Protein AF-U6F6A9-F1 (afdb_monomer_lite)

Organism: NCBI:txid1226334

Structure (mmCIF, N/CA/C/O backbone):
data_AF-U6F6A9-F1
#
_entry.id   AF-U6F6A9-F1
#
loop_
_atom_site.group_PDB
_atom_site.id
_atom_site.type_symbol
_atom_site.label_atom_id
_atom_site.label_alt_id
_atom_site.label_comp_id
_atom_site.label_asym_id
_atom_site.label_entity_id
_atom_site.label_seq_id
_atom_site.pdbx_PDB_ins_code
_atom_site.Cartn_x
_atom_site.Cartn_y
_atom_site.Cartn_z
_atom_site.occupancy
_atom_site.B_iso_or_equiv
_atom_site.auth_seq_id
_atom_site.auth_comp_id
_atom_site.auth_asym_id
_atom_site.auth_atom_id
_atom_site.pdbx_PDB_model_num
ATOM 1 N N . MET A 1 1 ? 17.342 14.131 -15.669 1.00 50.22 1 MET A N 1
ATOM 2 C CA . MET A 1 1 ? 16.738 13.218 -16.668 1.00 50.22 1 MET A CA 1
ATOM 3 C C . MET A 1 1 ? 17.816 12.765 -17.642 1.00 50.22 1 MET A C 1
ATOM 5 O O . MET A 1 1 ? 18.656 13.582 -17.996 1.00 50.22 1 MET A O 1
ATOM 9 N N . LEU A 1 2 ? 17.834 11.487 -18.038 1.00 59.75 2 LEU A N 1
ATOM 10 C CA . LEU A 1 2 ? 18.755 11.000 -19.075 1.00 59.75 2 LEU A CA 1
ATOM 11 C C . LEU A 1 2 ? 18.391 11.613 -20.434 1.00 59.75 2 LEU A C 1
ATOM 13 O O . LEU A 1 2 ? 17.214 11.765 -20.751 1.00 59.75 2 LEU A O 1
ATOM 17 N N . SER A 1 3 ? 19.394 11.927 -21.253 1.00 85.38 3 SER A N 1
ATOM 18 C CA . SER A 1 3 ? 19.161 12.312 -22.650 1.00 85.38 3 SER A CA 1
ATOM 19 C C . SER A 1 3 ? 18.629 11.134 -23.474 1.00 85.38 3 SER A C 1
ATOM 21 O O . SER A 1 3 ? 18.954 9.978 -23.197 1.00 85.38 3 SER A O 1
ATOM 23 N N . ASN A 1 4 ? 17.911 11.412 -24.568 1.00 84.81 4 ASN A N 1
ATOM 24 C CA . ASN A 1 4 ? 17.387 10.380 -25.477 1.00 84.81 4 ASN A CA 1
ATOM 25 C C . ASN A 1 4 ? 18.454 9.372 -25.940 1.00 84.81 4 ASN A C 1
ATOM 27 O O . ASN A 1 4 ? 18.196 8.169 -26.017 1.00 84.81 4 ASN A O 1
ATOM 31 N N . LYS A 1 5 ? 19.681 9.838 -26.208 1.00 87.50 5 LYS A N 1
ATOM 32 C CA . LYS A 1 5 ? 20.801 8.975 -26.619 1.00 87.50 5 LYS A CA 1
ATOM 33 C C . LYS A 1 5 ? 21.241 8.036 -25.491 1.00 87.50 5 LYS A C 1
ATOM 35 O O . LYS A 1 5 ? 21.505 6.859 -25.741 1.00 87.50 5 LYS A O 1
ATOM 40 N N . GLN A 1 6 ? 21.297 8.540 -24.258 1.00 79.94 6 GLN A N 1
ATOM 41 C CA . GLN A 1 6 ? 21.631 7.744 -23.076 1.00 79.94 6 GLN A CA 1
ATOM 42 C C . GLN A 1 6 ? 20.527 6.734 -22.756 1.00 79.94 6 GLN A C 1
ATOM 44 O O . GLN A 1 6 ? 20.845 5.569 -22.520 1.00 79.94 6 GLN A O 1
ATOM 49 N N . THR A 1 7 ? 19.256 7.137 -22.843 1.00 76.69 7 THR A N 1
ATOM 50 C CA . THR A 1 7 ? 18.097 6.250 -22.669 1.00 76.69 7 THR A CA 1
ATOM 51 C C . THR A 1 7 ? 18.147 5.098 -23.667 1.00 76.69 7 THR A C 1
ATOM 53 O O . THR A 1 7 ? 18.139 3.940 -23.267 1.00 76.69 7 THR A O 1
ATOM 56 N N . ARG A 1 8 ? 18.340 5.385 -24.962 1.00 86.25 8 ARG A N 1
ATOM 57 C CA . ARG A 1 8 ? 18.394 4.352 -26.011 1.00 86.25 8 ARG A CA 1
ATOM 58 C C . ARG A 1 8 ? 19.542 3.358 -25.810 1.00 86.25 8 ARG A C 1
ATOM 60 O O . ARG A 1 8 ? 19.380 2.167 -26.071 1.00 86.25 8 ARG A O 1
ATOM 67 N N . LYS A 1 9 ? 20.704 3.833 -25.346 1.00 87.75 9 LYS A N 1
ATOM 68 C CA . LYS A 1 9 ? 21.856 2.975 -25.019 1.00 87.75 9 LYS A CA 1
ATOM 69 C C . LYS A 1 9 ? 21.546 2.064 -23.828 1.00 87.75 9 LYS A C 1
ATOM 71 O O . LYS A 1 9 ? 21.857 0.875 -23.878 1.00 87.75 9 LYS A O 1
ATOM 76 N N . TRP A 1 10 ? 20.907 2.609 -22.797 1.00 78.56 10 TRP A N 1
ATOM 77 C CA . TRP A 1 10 ? 20.472 1.862 -21.620 1.00 78.56 10 TRP A CA 1
ATOM 78 C C . TRP A 1 10 ? 19.437 0.788 -21.957 1.00 78.56 10 TRP A C 1
ATOM 80 O O . TRP A 1 10 ? 19.634 -0.368 -21.589 1.00 78.56 10 TRP A O 1
ATOM 90 N N . THR A 1 11 ? 18.403 1.126 -22.730 1.00 78.31 11 THR A N 1
ATOM 91 C CA . THR A 1 11 ? 17.370 0.170 -23.156 1.00 78.31 11 THR A CA 1
ATOM 92 C C . THR A 1 11 ? 17.968 -0.992 -23.949 1.00 78.31 11 THR A C 1
ATOM 94 O O . THR A 1 11 ? 17.655 -2.145 -23.671 1.00 78.31 11 THR A O 1
ATOM 97 N N . LYS A 1 12 ? 18.892 -0.723 -24.886 1.00 88.94 12 LYS A N 1
ATO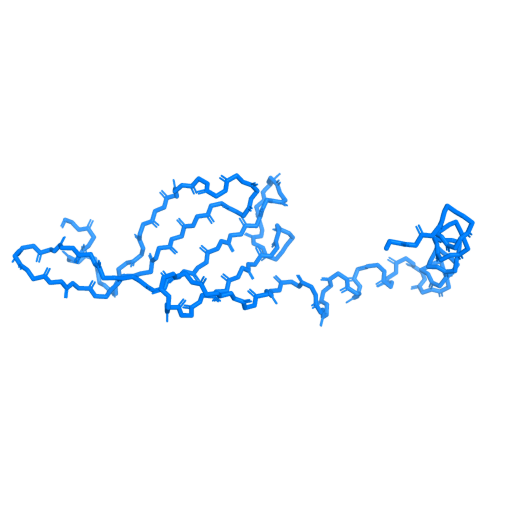M 98 C CA . LYS A 1 12 ? 19.581 -1.789 -25.639 1.00 88.94 12 LYS A CA 1
ATOM 99 C C . LYS A 1 12 ? 20.409 -2.706 -24.736 1.00 88.94 12 LYS A C 1
ATOM 101 O O . LYS A 1 12 ? 20.431 -3.913 -24.954 1.00 88.94 12 LYS A O 1
ATOM 106 N N . LYS A 1 13 ? 21.092 -2.142 -23.733 1.00 85.81 13 LYS A N 1
ATOM 107 C CA . LYS A 1 13 ? 21.893 -2.917 -22.775 1.00 85.81 13 LYS A CA 1
ATOM 108 C C . LYS A 1 13 ? 21.011 -3.838 -21.927 1.00 85.81 13 LYS A C 1
ATOM 110 O O . LYS A 1 13 ? 21.351 -5.003 -21.764 1.00 85.81 13 LYS A O 1
ATOM 115 N N . LEU A 1 14 ? 19.881 -3.324 -21.440 1.00 79.88 14 LEU A N 1
ATOM 116 C CA . LEU A 1 14 ? 18.894 -4.096 -20.679 1.00 79.88 14 LEU A CA 1
ATOM 117 C C . LEU A 1 14 ? 18.278 -5.219 -21.516 1.00 79.88 14 LEU A C 1
ATOM 119 O O . LEU A 1 14 ? 18.271 -6.358 -21.068 1.00 79.88 14 LEU A O 1
ATOM 123 N N . ALA A 1 15 ? 17.847 -4.925 -22.747 1.00 81.81 15 ALA A N 1
ATOM 124 C CA . ALA A 1 15 ? 17.270 -5.927 -23.642 1.00 81.81 15 ALA A CA 1
ATOM 125 C C . ALA A 1 15 ? 18.249 -7.074 -23.939 1.00 81.81 15 ALA A C 1
ATOM 127 O O . ALA A 1 15 ? 17.870 -8.242 -23.896 1.00 81.81 15 ALA A O 1
ATOM 128 N N . LYS A 1 16 ? 19.527 -6.750 -24.180 1.00 88.62 16 LYS A N 1
ATOM 129 C CA . LYS A 1 16 ? 20.570 -7.759 -24.397 1.00 88.62 16 LYS A CA 1
ATOM 130 C C . LYS A 1 16 ? 20.780 -8.636 -23.159 1.00 88.62 16 LYS A C 1
ATOM 132 O O . LYS A 1 16 ? 20.806 -9.855 -23.279 1.00 88.62 16 LYS A O 1
ATOM 137 N N . ALA A 1 17 ? 20.888 -8.023 -21.981 1.00 83.81 17 ALA A N 1
ATOM 138 C CA . ALA A 1 17 ? 21.071 -8.751 -20.727 1.00 83.81 17 ALA A CA 1
ATOM 139 C C . ALA A 1 17 ? 19.858 -9.640 -20.388 1.00 83.81 17 ALA A C 1
ATOM 141 O O . ALA A 1 17 ? 20.017 -10.749 -19.878 1.00 83.81 17 ALA A O 1
ATOM 142 N N . ASP A 1 18 ? 18.642 -9.187 -20.703 1.00 81.81 18 ASP A N 1
ATOM 143 C CA . ASP A 1 18 ? 17.437 -9.990 -20.512 1.00 81.81 18 ASP A CA 1
ATOM 144 C C . ASP A 1 18 ? 17.395 -11.179 -21.473 1.00 81.81 18 ASP A C 1
ATOM 146 O O . ASP A 1 18 ? 17.167 -12.307 -21.040 1.00 81.81 18 ASP A O 1
ATOM 150 N N . GLN A 1 19 ? 17.742 -10.977 -22.744 1.00 85.62 19 GLN A N 1
ATOM 151 C CA . GLN A 1 19 ? 17.869 -12.068 -23.710 1.00 85.62 19 GLN A CA 1
ATOM 152 C C . GLN A 1 19 ? 18.927 -13.104 -23.282 1.00 85.62 19 GLN A C 1
ATOM 154 O O . GLN A 1 19 ? 18.651 -14.304 -23.312 1.00 85.62 19 GLN A O 1
ATOM 159 N N . GLU A 1 20 ? 20.101 -12.666 -22.812 1.00 88.56 20 GLU A N 1
ATOM 160 C CA . GLU A 1 20 ? 21.158 -13.544 -22.274 1.00 88.56 20 GLU A CA 1
ATOM 161 C C . GLU A 1 20 ? 20.675 -14.357 -21.061 1.00 88.56 20 GLU A C 1
ATOM 163 O O . GLU A 1 20 ? 21.053 -15.514 -20.880 1.00 88.56 20 GLU A O 1
ATOM 168 N N . SER A 1 21 ? 19.764 -13.796 -20.265 1.00 83.56 21 SER A N 1
ATOM 169 C CA . SER A 1 21 ? 19.142 -14.483 -19.129 1.00 83.56 21 SER A CA 1
ATOM 170 C C . SER A 1 21 ? 17.979 -15.418 -19.499 1.00 83.56 21 SER A C 1
ATOM 172 O O . SER A 1 21 ? 17.328 -15.965 -18.604 1.00 83.56 21 SER A O 1
ATOM 174 N N . ARG A 1 22 ? 17.685 -15.601 -20.796 1.00 85.88 22 ARG A N 1
ATOM 175 C CA . ARG A 1 22 ? 16.467 -16.266 -21.301 1.00 85.88 22 ARG A CA 1
ATOM 176 C C . ARG A 1 22 ? 15.181 -15.574 -20.834 1.00 85.88 22 ARG A C 1
ATOM 178 O O . ARG A 1 22 ? 14.235 -16.244 -20.423 1.00 85.88 22 ARG A O 1
ATOM 185 N N . PHE A 1 23 ? 15.170 -14.243 -20.872 1.00 79.69 23 PHE A N 1
ATOM 186 C CA . PHE A 1 23 ? 14.047 -13.383 -20.475 1.00 79.69 23 PHE A CA 1
ATOM 187 C C . PHE A 1 23 ? 13.642 -13.525 -19.001 1.00 79.69 23 PHE A C 1
ATOM 189 O O . PHE A 1 23 ? 12.485 -13.343 -18.619 1.00 79.69 23 PHE A O 1
ATOM 196 N N . LYS A 1 24 ? 14.597 -13.909 -18.150 1.00 77.88 24 LYS A N 1
ATOM 197 C CA . LYS A 1 24 ? 14.386 -14.058 -16.707 1.00 77.88 24 LYS A CA 1
ATOM 198 C C . LYS A 1 24 ? 14.910 -12.868 -15.918 1.00 77.88 24 LYS A C 1
ATOM 200 O O . LYS A 1 24 ? 14.596 -12.777 -14.737 1.00 77.88 24 LYS A O 1
ATOM 205 N N . LEU A 1 25 ? 15.695 -11.976 -16.517 1.00 73.94 25 LEU A N 1
ATOM 206 C CA . LEU A 1 25 ? 16.284 -10.821 -15.850 1.00 73.94 25 LEU A CA 1
ATOM 207 C C . LEU A 1 25 ? 15.203 -9.804 -15.531 1.00 73.94 25 LEU A C 1
ATOM 209 O O . LEU A 1 25 ? 15.144 -9.355 -14.395 1.00 73.94 25 LEU A O 1
ATOM 213 N N . THR A 1 26 ? 14.315 -9.499 -16.477 1.00 65.75 26 THR A N 1
ATOM 214 C CA . THR A 1 26 ? 13.194 -8.580 -16.239 1.00 65.75 26 THR A CA 1
ATOM 215 C C . THR A 1 26 ? 12.283 -9.123 -15.142 1.00 65.75 26 THR A C 1
ATOM 217 O O . THR A 1 26 ? 11.931 -8.391 -14.223 1.00 65.75 26 THR A O 1
ATOM 220 N N . LYS A 1 27 ? 12.003 -10.434 -15.159 1.00 63.72 27 LYS A N 1
ATOM 221 C CA . LYS A 1 27 ? 11.267 -11.110 -14.082 1.00 63.72 27 LYS A CA 1
ATOM 222 C C . LYS A 1 27 ? 12.012 -11.022 -12.747 1.00 63.72 27 LYS A C 1
ATOM 224 O O . LYS A 1 27 ? 11.413 -10.651 -11.753 1.00 63.72 27 LYS A O 1
ATOM 229 N N . LYS A 1 28 ? 13.316 -11.312 -12.725 1.00 63.84 28 LYS A N 1
ATOM 230 C CA . LYS A 1 28 ? 14.154 -11.311 -11.516 1.00 63.84 28 LYS A CA 1
ATOM 231 C C . LYS A 1 28 ? 14.299 -9.916 -10.904 1.00 63.84 28 LYS A C 1
ATOM 233 O O . LYS A 1 28 ? 14.160 -9.781 -9.696 1.00 63.84 28 LYS A O 1
ATOM 238 N N . VAL A 1 29 ? 14.558 -8.901 -11.727 1.00 63.72 29 VAL A N 1
ATOM 239 C CA . VAL A 1 29 ? 14.664 -7.488 -11.326 1.00 63.72 29 VAL A CA 1
ATOM 240 C C . VAL A 1 29 ? 13.307 -6.962 -10.873 1.00 63.72 29 VAL A C 1
ATOM 242 O O . VAL A 1 29 ? 13.229 -6.312 -9.831 1.00 63.72 29 VAL A O 1
ATOM 245 N N . GLY A 1 30 ? 12.244 -7.307 -11.607 1.00 57.62 30 GLY A N 1
ATOM 246 C CA . GLY A 1 30 ? 10.865 -7.061 -11.199 1.00 57.62 30 GLY A CA 1
ATOM 247 C C . GLY A 1 30 ? 10.579 -7.635 -9.814 1.00 57.62 30 GLY A C 1
ATOM 248 O O . GLY A 1 30 ? 9.993 -6.934 -9.005 1.00 57.62 30 GLY A O 1
ATOM 249 N N . THR A 1 31 ? 11.099 -8.833 -9.512 1.00 57.41 31 THR A N 1
ATOM 250 C CA . THR A 1 31 ? 10.907 -9.508 -8.218 1.00 57.41 31 THR A CA 1
ATOM 251 C C . THR A 1 31 ? 11.850 -9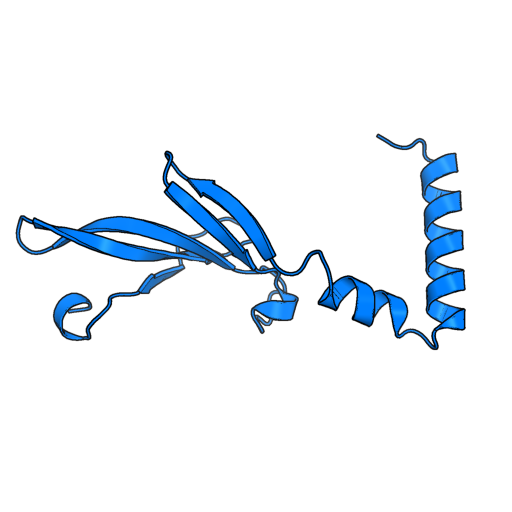.100 -7.082 1.00 57.41 31 THR A C 1
ATOM 253 O O . THR A 1 31 ? 11.681 -9.588 -5.972 1.00 57.41 31 THR A O 1
ATOM 256 N N . SER A 1 32 ? 12.900 -8.299 -7.315 1.00 57.12 32 SER A N 1
ATOM 257 C CA . SER A 1 32 ? 13.996 -8.193 -6.330 1.00 57.12 32 SER A CA 1
ATOM 258 C C . SER A 1 32 ? 14.200 -6.835 -5.673 1.00 57.12 32 SER A C 1
ATOM 260 O O . SER A 1 32 ? 14.926 -6.780 -4.684 1.00 57.12 32 SER A O 1
ATOM 262 N N . GLN A 1 33 ? 13.662 -5.735 -6.205 1.00 49.75 33 GLN A N 1
ATOM 263 C CA . GLN A 1 33 ? 14.041 -4.417 -5.665 1.00 49.75 33 GLN A CA 1
ATOM 264 C C . GLN A 1 33 ? 13.032 -3.285 -5.820 1.00 49.75 33 GLN A C 1
ATOM 266 O O . GLN A 1 33 ? 13.204 -2.259 -5.175 1.00 49.75 33 GLN A O 1
ATOM 271 N N . TYR A 1 34 ? 11.997 -3.464 -6.636 1.00 55.22 34 TYR A N 1
ATOM 272 C CA . TYR A 1 34 ? 10.972 -2.443 -6.838 1.00 55.22 34 TYR A CA 1
ATOM 273 C C . TYR A 1 34 ? 9.602 -2.883 -6.333 1.00 55.22 34 TYR A C 1
ATOM 275 O O . TYR A 1 34 ? 8.655 -2.133 -6.477 1.00 55.22 34 TYR A O 1
ATOM 283 N N . GLU A 1 35 ? 9.451 -4.084 -5.768 1.00 67.50 35 GLU A N 1
ATOM 284 C CA . GLU A 1 35 ? 8.122 -4.605 -5.427 1.00 67.50 35 GLU A CA 1
ATOM 285 C C . GLU A 1 35 ? 7.468 -3.903 -4.243 1.00 67.50 35 GLU A C 1
ATOM 287 O O . GLU A 1 35 ? 6.241 -3.915 -4.161 1.00 67.50 35 GLU A O 1
ATOM 292 N N . ALA A 1 36 ? 8.259 -3.305 -3.350 1.00 73.75 36 ALA A N 1
ATOM 293 C CA . ALA A 1 36 ? 7.731 -2.493 -2.277 1.00 73.75 36 ALA A CA 1
ATOM 294 C C . ALA A 1 36 ? 8.636 -1.308 -1.938 1.00 73.75 36 ALA A C 1
ATOM 296 O O . ALA A 1 36 ? 9.844 -1.467 -1.780 1.00 73.75 36 ALA A O 1
ATOM 297 N N . ASP A 1 37 ? 8.020 -0.140 -1.776 1.00 78.00 37 ASP A N 1
ATOM 298 C CA . ASP A 1 37 ? 8.695 1.115 -1.452 1.00 78.00 37 ASP A CA 1
ATOM 299 C C . ASP A 1 37 ? 8.135 1.702 -0.158 1.00 78.00 37 ASP A C 1
ATOM 301 O O . ASP A 1 37 ? 6.920 1.861 0.001 1.00 78.00 37 ASP A O 1
ATOM 305 N N . ASP A 1 38 ? 9.019 2.084 0.760 1.00 85.88 38 ASP A N 1
ATOM 306 C CA . ASP A 1 38 ? 8.629 2.805 1.968 1.00 85.88 38 ASP A CA 1
ATOM 307 C C . ASP A 1 38 ? 8.248 4.256 1.646 1.00 85.88 38 ASP A C 1
ATOM 309 O O . ASP A 1 38 ? 8.909 4.959 0.879 1.00 85.88 38 ASP A O 1
ATOM 313 N N . PHE A 1 39 ? 7.208 4.762 2.308 1.00 84.25 39 PHE A N 1
ATOM 314 C CA . PHE A 1 39 ? 6.801 6.161 2.211 1.00 84.25 39 PHE A CA 1
ATOM 315 C C . PHE A 1 39 ? 6.292 6.710 3.548 1.00 84.25 39 PHE A C 1
ATOM 317 O O . PHE A 1 39 ? 6.035 5.987 4.514 1.00 84.25 39 PHE A O 1
ATOM 324 N N . LYS A 1 40 ? 6.128 8.036 3.623 1.00 85.19 40 LYS A N 1
ATOM 325 C CA . LYS A 1 40 ? 5.549 8.713 4.792 1.00 85.19 40 LYS A CA 1
ATOM 326 C C . LYS A 1 40 ? 4.215 9.364 4.438 1.00 85.19 40 LYS A C 1
ATOM 328 O O . LYS A 1 40 ? 4.152 10.251 3.595 1.00 85.19 40 LYS A O 1
ATOM 333 N N . PHE A 1 41 ? 3.161 8.998 5.162 1.00 81.56 41 PHE A N 1
ATOM 334 C CA . PHE A 1 41 ? 1.841 9.630 5.103 1.00 81.56 41 PHE A CA 1
ATOM 335 C C . PHE A 1 41 ? 1.572 10.388 6.403 1.00 81.56 41 PHE A C 1
ATOM 337 O O . PHE A 1 41 ? 1.422 9.767 7.454 1.00 81.56 41 PHE A O 1
ATOM 344 N N . HIS A 1 42 ? 1.522 11.723 6.364 1.00 81.44 42 HIS A N 1
ATOM 345 C CA . HIS A 1 42 ? 1.333 12.567 7.558 1.00 81.44 42 HIS A CA 1
ATOM 346 C C . HIS A 1 42 ? 2.148 12.081 8.775 1.00 81.44 42 HIS A C 1
ATOM 348 O O . HIS A 1 42 ? 1.604 11.828 9.851 1.00 81.44 42 HIS A O 1
ATOM 354 N N . LYS A 1 43 ? 3.466 11.917 8.583 1.00 85.88 43 LYS A N 1
ATOM 355 C CA . LYS A 1 43 ? 4.439 11.436 9.588 1.00 85.88 43 LYS A CA 1
ATOM 356 C C . LYS A 1 43 ? 4.307 9.958 9.999 1.00 85.88 43 LYS A C 1
ATOM 358 O O . LYS A 1 43 ? 5.119 9.491 10.790 1.00 85.88 43 LYS A O 1
ATOM 363 N N . SER A 1 44 ? 3.341 9.215 9.461 1.00 86.69 44 SER A N 1
ATOM 364 C CA . SER A 1 44 ? 3.217 7.766 9.659 1.00 86.69 44 SER A CA 1
ATOM 365 C C . SER A 1 44 ? 3.970 7.026 8.559 1.00 86.69 44 SER A C 1
ATOM 367 O O . SER A 1 44 ? 3.819 7.365 7.387 1.00 86.69 44 SER A O 1
ATOM 369 N N . ALA A 1 45 ? 4.768 6.027 8.931 1.00 88.25 45 ALA A N 1
ATOM 370 C CA . ALA A 1 45 ? 5.385 5.130 7.962 1.00 88.25 45 ALA A CA 1
ATOM 371 C C . ALA A 1 45 ? 4.307 4.260 7.297 1.00 88.25 45 ALA A C 1
ATOM 373 O O . ALA A 1 45 ? 3.383 3.768 7.960 1.00 88.25 45 ALA A O 1
ATOM 374 N N . GLY A 1 46 ? 4.426 4.105 5.989 1.00 87.62 46 GLY A N 1
ATOM 375 C CA . GLY A 1 46 ? 3.661 3.179 5.176 1.00 87.62 46 GLY A CA 1
ATOM 376 C C . GLY A 1 46 ? 4.575 2.563 4.129 1.00 87.62 46 GLY A C 1
ATOM 377 O O . GLY A 1 46 ? 5.713 2.996 3.970 1.00 87.62 46 GLY A O 1
ATOM 378 N N . PHE A 1 47 ? 4.061 1.573 3.419 1.00 86.88 47 PHE A N 1
ATOM 379 C CA . PHE A 1 47 ? 4.758 0.969 2.295 1.00 86.88 47 PHE A CA 1
ATOM 380 C C . PHE A 1 47 ? 3.784 0.771 1.137 1.00 86.88 47 PHE A C 1
ATOM 382 O O . PHE A 1 47 ? 2.587 0.530 1.335 1.00 86.88 47 PHE A O 1
ATOM 389 N N . THR A 1 48 ? 4.290 0.940 -0.069 1.00 84.38 48 THR A N 1
ATOM 390 C CA . THR A 1 48 ? 3.603 0.637 -1.319 1.00 84.38 48 THR A CA 1
ATOM 391 C C . THR A 1 48 ? 4.043 -0.740 -1.763 1.00 84.38 48 THR A C 1
ATOM 393 O O . THR A 1 48 ? 5.191 -1.095 -1.548 1.00 84.38 48 THR A O 1
ATOM 396 N N . ILE A 1 49 ? 3.141 -1.505 -2.359 1.00 82.50 49 ILE A N 1
ATOM 397 C CA . ILE A 1 49 ? 3.427 -2.743 -3.069 1.00 82.50 49 ILE A CA 1
ATOM 398 C C . ILE A 1 49 ? 3.054 -2.523 -4.534 1.00 82.50 49 ILE A C 1
ATOM 400 O O . ILE A 1 49 ? 1.963 -2.021 -4.802 1.00 82.50 49 ILE A O 1
ATOM 404 N N . ASN A 1 50 ? 3.906 -2.917 -5.475 1.00 73.88 50 ASN A N 1
ATOM 405 C CA . ASN A 1 50 ? 3.606 -2.810 -6.904 1.00 73.88 50 ASN A CA 1
ATOM 406 C C . ASN A 1 50 ? 2.545 -3.821 -7.356 1.00 73.88 50 ASN A C 1
ATOM 408 O O . ASN A 1 50 ? 2.367 -4.872 -6.739 1.00 73.88 50 ASN A O 1
ATOM 412 N N . GLY A 1 51 ? 1.874 -3.516 -8.471 1.00 64.19 51 GLY A N 1
ATOM 413 C CA . GLY A 1 51 ? 0.763 -4.302 -9.017 1.00 64.19 51 GLY A CA 1
ATOM 414 C C . GLY A 1 51 ? 1.017 -5.798 -9.101 1.00 64.19 51 GLY A C 1
ATOM 415 O O . GLY A 1 51 ? 0.295 -6.590 -8.494 1.00 64.19 51 GLY A O 1
ATOM 416 N N . TRP A 1 52 ? 2.154 -6.149 -9.702 1.00 63.06 52 TRP A N 1
ATOM 417 C CA . TRP A 1 52 ? 2.625 -7.525 -9.832 1.00 63.06 52 TRP A CA 1
ATOM 418 C C . TRP A 1 52 ? 2.674 -8.297 -8.500 1.00 63.06 52 TRP A C 1
ATOM 420 O O . TRP A 1 52 ? 2.224 -9.440 -8.435 1.00 63.06 52 TRP A O 1
ATOM 430 N N . LEU A 1 53 ? 3.181 -7.681 -7.422 1.00 60.41 53 LEU A N 1
ATOM 431 C CA . LEU A 1 53 ? 3.258 -8.315 -6.098 1.00 60.41 53 LEU A CA 1
ATOM 432 C C . LEU A 1 53 ? 1.897 -8.300 -5.380 1.00 60.41 53 LEU A C 1
ATOM 434 O O . LEU A 1 53 ? 1.613 -9.165 -4.553 1.00 60.41 53 LEU A O 1
ATOM 438 N N . SER A 1 54 ? 1.023 -7.352 -5.717 1.00 56.72 54 SER A N 1
ATOM 439 C CA . SER A 1 54 ? -0.315 -7.262 -5.134 1.00 56.72 54 SER A CA 1
ATOM 440 C C . SER A 1 54 ? -1.331 -8.245 -5.728 1.00 56.72 54 SER A C 1
ATOM 442 O O . SER A 1 54 ? -2.455 -8.327 -5.231 1.00 56.72 54 SER A O 1
ATOM 444 N N . SER A 1 55 ? -0.934 -9.034 -6.738 1.00 58.06 55 SER A N 1
ATOM 445 C CA . SER A 1 55 ? -1.798 -9.956 -7.493 1.00 58.06 55 SER A CA 1
ATOM 446 C C . SER A 1 55 ? -3.054 -9.286 -8.067 1.00 58.06 55 SER A C 1
ATOM 448 O O . SER A 1 55 ? -4.079 -9.939 -8.265 1.00 58.06 55 SER A O 1
ATOM 450 N N . ASP A 1 56 ? -3.002 -7.971 -8.291 1.00 58.91 56 ASP A N 1
ATOM 451 C CA . ASP A 1 56 ? -4.141 -7.226 -8.798 1.00 58.91 56 ASP A CA 1
ATOM 452 C C . ASP A 1 56 ? -4.163 -7.274 -10.327 1.00 58.91 56 ASP A C 1
ATOM 454 O O . ASP A 1 56 ? -3.176 -7.012 -11.002 1.00 58.91 56 ASP A O 1
ATOM 458 N N . ASN A 1 57 ? -5.320 -7.592 -10.907 1.00 56.56 57 ASN A N 1
ATOM 459 C CA . ASN A 1 57 ? -5.479 -7.627 -12.369 1.00 56.56 57 ASN A CA 1
ATOM 460 C C . ASN A 1 57 ? -5.290 -6.247 -13.031 1.00 56.56 57 ASN A C 1
ATOM 462 O O . ASN A 1 57 ? -5.337 -6.141 -14.253 1.00 56.56 57 ASN A O 1
ATOM 466 N N . ALA A 1 58 ? -5.1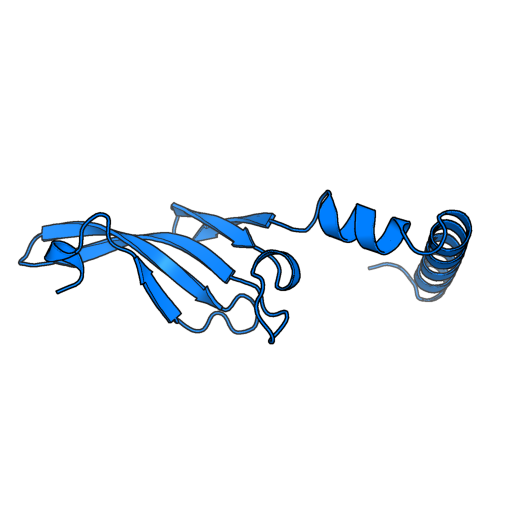58 -5.190 -12.228 1.00 59.59 58 ALA A N 1
ATOM 467 C CA . ALA A 1 58 ? -4.992 -3.816 -12.673 1.00 59.59 58 ALA A CA 1
ATOM 468 C C . ALA A 1 58 ? -3.521 -3.366 -12.712 1.00 59.59 58 ALA A C 1
ATOM 470 O O . ALA A 1 58 ? -3.275 -2.223 -13.095 1.00 59.59 58 ALA A O 1
ATOM 471 N N . ASP A 1 59 ? -2.570 -4.217 -12.294 1.00 60.34 59 ASP A N 1
ATOM 472 C CA . ASP A 1 59 ? -1.147 -3.883 -12.138 1.00 60.34 59 ASP A CA 1
ATOM 473 C C . ASP A 1 59 ? -0.916 -2.558 -11.379 1.00 60.34 59 ASP A C 1
ATOM 475 O O . ASP A 1 59 ? 0.095 -1.869 -11.546 1.00 60.34 59 ASP A O 1
ATOM 479 N N . SER A 1 60 ? -1.861 -2.186 -10.516 1.00 69.00 60 SER A N 1
ATOM 480 C CA . SER A 1 60 ? -1.960 -0.844 -9.949 1.00 69.00 60 SER A CA 1
ATOM 481 C C . SER A 1 60 ? -1.283 -0.738 -8.588 1.00 69.00 60 SER A C 1
ATOM 483 O O . SER A 1 60 ? -0.860 0.344 -8.176 1.00 69.00 60 SER A O 1
ATOM 485 N N . GLY A 1 61 ? -1.093 -1.877 -7.926 1.00 78.00 61 GLY A N 1
ATOM 486 C CA . GLY A 1 61 ? -0.417 -1.957 -6.644 1.00 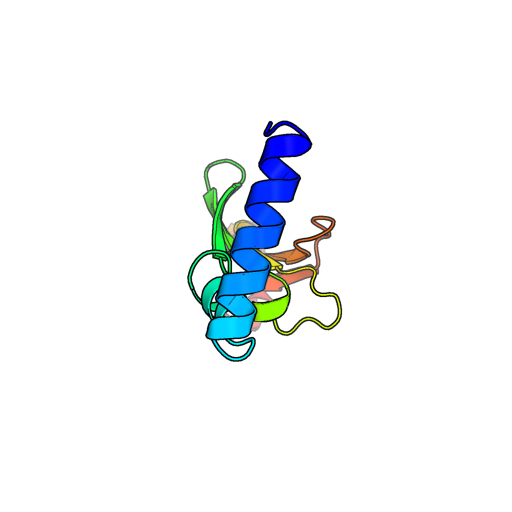78.00 61 GLY A CA 1
ATOM 487 C C . GLY A 1 61 ? -1.293 -1.458 -5.505 1.00 78.00 61 GLY A C 1
ATOM 488 O O . GLY A 1 61 ? -2.415 -0.988 -5.686 1.00 78.00 61 GLY A O 1
ATOM 489 N N . HIS A 1 62 ? -0.782 -1.570 -4.287 1.00 85.94 62 HIS A N 1
ATOM 490 C CA . HIS A 1 62 ? -1.512 -1.194 -3.085 1.00 85.94 62 HIS A CA 1
ATOM 491 C C . HIS A 1 62 ? -0.615 -0.415 -2.135 1.00 85.94 62 HIS A C 1
ATOM 493 O O . HIS A 1 62 ? 0.530 -0.783 -1.903 1.00 85.94 62 HIS A O 1
ATOM 499 N N . THR A 1 63 ? -1.145 0.646 -1.531 1.00 87.81 63 THR A N 1
ATOM 500 C CA . THR A 1 63 ? -0.457 1.351 -0.443 1.00 87.81 63 THR A CA 1
ATOM 501 C C . THR A 1 63 ? -1.061 0.971 0.896 1.00 87.81 63 THR A C 1
ATOM 503 O O . THR A 1 63 ? -2.283 0.943 1.071 1.00 87.81 63 THR A O 1
ATOM 506 N N . TYR A 1 64 ? -0.187 0.708 1.860 1.00 89.56 64 TYR A N 1
ATOM 507 C CA . TYR A 1 64 ? -0.526 0.261 3.199 1.00 89.56 64 TYR A CA 1
ATOM 508 C C . TYR A 1 64 ? 0.025 1.259 4.198 1.00 89.56 64 TYR A C 1
ATOM 510 O O . TYR A 1 64 ? 1.234 1.463 4.308 1.00 89.56 64 TYR A O 1
ATOM 518 N N . VAL A 1 65 ? -0.865 1.890 4.959 1.00 92.44 65 VAL A N 1
ATOM 519 C CA . VAL A 1 65 ? -0.436 2.841 5.980 1.00 92.44 65 VAL A CA 1
ATOM 520 C C . VAL A 1 65 ? -1.252 2.734 7.247 1.00 92.44 65 VAL A C 1
ATOM 522 O O . VAL A 1 65 ? -2.482 2.656 7.242 1.00 92.44 65 VAL A O 1
ATOM 525 N N . THR A 1 66 ? -0.549 2.743 8.372 1.00 93.06 66 THR A N 1
ATOM 526 C CA . THR A 1 66 ? -1.200 2.733 9.671 1.00 93.06 66 THR A CA 1
ATOM 527 C C . THR A 1 66 ? -1.756 4.117 9.985 1.00 93.06 66 THR A C 1
ATOM 529 O O . THR A 1 66 ? -1.016 5.096 10.033 1.00 93.06 66 THR A O 1
ATOM 532 N N . VAL A 1 67 ? -3.057 4.198 10.255 1.00 92.19 67 VAL A N 1
ATOM 533 C CA . VAL A 1 67 ? -3.750 5.443 10.610 1.00 92.19 67 VAL A CA 1
ATOM 534 C C . VAL A 1 67 ? -4.574 5.275 11.882 1.00 92.19 67 VAL A C 1
ATOM 536 O O . VAL A 1 67 ? -4.901 4.160 12.294 1.00 92.19 67 VAL A O 1
ATOM 539 N N . LYS A 1 68 ? -4.924 6.396 12.517 1.00 92.31 68 LYS A N 1
ATOM 540 C CA . LYS A 1 68 ? -5.855 6.430 13.649 1.00 92.31 68 LYS A CA 1
ATOM 541 C C . LYS A 1 68 ? -7.251 6.809 13.154 1.00 92.31 68 LYS A C 1
ATOM 543 O O . LYS A 1 68 ? -7.427 7.913 12.645 1.00 92.31 68 LYS A O 1
ATOM 548 N N . LYS A 1 69 ? -8.241 5.935 13.345 1.00 89.94 69 LYS A N 1
ATOM 549 C CA . LYS A 1 69 ? -9.646 6.168 12.971 1.00 89.94 69 LYS A CA 1
ATOM 550 C C . LYS A 1 69 ? -10.531 6.244 14.215 1.00 89.94 69 LYS A C 1
ATOM 552 O O . LYS A 1 69 ? -10.291 5.532 15.186 1.00 89.94 69 LYS A O 1
ATOM 557 N N . LYS A 1 70 ? -11.539 7.122 14.209 1.00 91.50 70 LYS A N 1
ATOM 558 C CA . LYS A 1 70 ? -12.510 7.230 15.310 1.00 91.50 70 LYS A CA 1
ATOM 559 C C . LYS A 1 70 ? -13.440 6.008 15.295 1.00 91.50 70 LYS A C 1
ATOM 561 O O . LYS A 1 70 ? -14.030 5.706 14.264 1.00 91.50 70 LYS A O 1
ATOM 566 N N . TYR A 1 71 ? -13.571 5.335 16.431 1.00 88.69 71 TYR A N 1
ATOM 567 C CA . TYR A 1 71 ? -14.474 4.215 16.684 1.00 88.69 71 TYR A CA 1
ATOM 568 C C . TYR A 1 71 ? -15.048 4.363 18.094 1.00 88.69 71 TYR A C 1
ATOM 570 O O . TYR A 1 71 ? -14.291 4.412 19.062 1.00 88.69 71 TYR A O 1
ATOM 578 N N . LYS A 1 72 ? -16.378 4.473 18.205 1.00 88.00 72 LYS A N 1
ATOM 579 C CA . LYS A 1 72 ? -17.103 4.623 19.484 1.00 88.00 72 LYS A CA 1
ATOM 580 C C . LYS A 1 72 ? -16.465 5.643 20.443 1.00 88.00 72 LYS A C 1
ATOM 582 O O . LYS A 1 72 ? -16.200 5.350 21.600 1.00 88.00 72 LYS A O 1
ATOM 587 N N . GLY A 1 73 ? -16.164 6.838 19.934 1.00 90.62 73 GLY A N 1
ATOM 588 C CA . GLY A 1 73 ? -15.584 7.931 20.727 1.00 90.62 73 GLY A CA 1
ATOM 589 C C . GLY A 1 73 ? -14.061 7.879 20.906 1.00 90.62 73 GLY A C 1
ATOM 590 O O . GLY A 1 73 ? -13.453 8.923 21.125 1.00 90.62 73 GLY A O 1
ATOM 591 N N . SER A 1 74 ? -13.416 6.729 20.704 1.00 90.56 74 SER A N 1
ATOM 592 C CA . SER A 1 74 ? -11.960 6.574 20.822 1.00 90.56 74 SER A CA 1
ATOM 593 C C . SER A 1 74 ? -11.268 6.515 19.459 1.00 90.56 74 SER A C 1
ATOM 595 O O . SER A 1 74 ? -11.877 6.184 18.445 1.00 90.56 74 SER A O 1
ATOM 597 N N . LYS A 1 75 ? -9.970 6.831 19.403 1.00 92.38 75 LYS A N 1
ATOM 598 C CA . LYS A 1 75 ? -9.152 6.639 18.194 1.00 92.38 75 LYS A CA 1
ATOM 599 C C . LYS A 1 75 ? -8.466 5.276 18.252 1.00 92.38 75 LYS A C 1
ATOM 601 O O . LYS A 1 75 ? -7.645 5.046 19.133 1.00 92.38 75 LYS A O 1
ATOM 606 N N . ILE A 1 76 ? -8.759 4.407 17.292 1.00 92.38 76 ILE A N 1
ATOM 607 C CA . ILE A 1 76 ? -8.145 3.082 17.164 1.00 92.38 76 ILE A CA 1
ATOM 608 C C . ILE A 1 76 ? -7.130 3.059 16.023 1.00 92.38 76 ILE A C 1
ATOM 610 O O . ILE A 1 76 ? -7.271 3.780 15.034 1.00 92.38 76 ILE A O 1
ATOM 614 N N . LYS A 1 77 ? -6.095 2.227 16.160 1.00 92.75 77 LYS A N 1
ATOM 615 C CA . LYS A 1 77 ? -5.111 1.982 15.101 1.00 92.75 77 LYS A CA 1
ATOM 616 C C . LYS A 1 77 ? -5.730 1.058 14.047 1.00 92.75 77 LYS A C 1
ATOM 618 O O . LYS A 1 77 ? -6.250 -0.002 14.385 1.00 92.75 77 LYS A O 1
ATOM 623 N N . THR A 1 78 ? -5.661 1.461 12.786 1.00 93.06 78 THR A N 1
ATOM 624 C CA . THR A 1 78 ? -6.229 0.741 11.637 1.00 93.06 78 THR A CA 1
ATOM 625 C C . THR A 1 78 ? -5.252 0.780 10.477 1.00 93.06 78 THR A C 1
ATOM 627 O O . THR A 1 78 ? -4.513 1.757 10.340 1.00 93.06 78 THR A O 1
ATOM 630 N N . LEU A 1 79 ? -5.262 -0.246 9.633 1.00 93.12 79 LEU A N 1
ATOM 631 C CA . LEU A 1 79 ? -4.500 -0.234 8.392 1.00 93.12 79 LEU A CA 1
ATOM 632 C C . LEU A 1 79 ? -5.385 0.351 7.295 1.00 93.12 79 LEU A C 1
ATOM 634 O O . LEU A 1 79 ? -6.464 -0.170 7.029 1.00 93.12 79 LEU A O 1
ATOM 638 N N . ARG A 1 80 ? -4.963 1.455 6.690 1.00 91.62 80 ARG A N 1
ATOM 639 C CA . ARG A 1 80 ? -5.600 2.013 5.500 1.00 91.62 80 ARG A CA 1
ATOM 640 C C . ARG A 1 80 ? -4.965 1.369 4.278 1.00 91.62 80 ARG A C 1
ATOM 642 O O . ARG A 1 80 ? -3.741 1.406 4.162 1.00 91.62 80 ARG A O 1
ATOM 649 N N . VAL A 1 81 ? -5.803 0.850 3.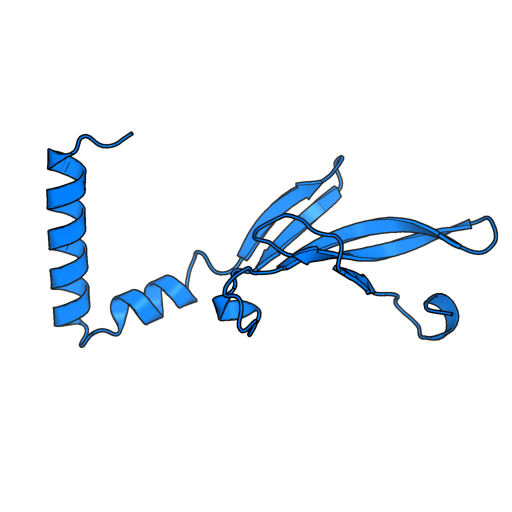389 1.00 90.19 81 VAL A N 1
ATOM 650 C CA . VAL A 1 81 ? -5.399 0.310 2.092 1.00 90.19 81 VAL A CA 1
ATOM 651 C C . VAL A 1 81 ? -5.930 1.231 0.992 1.00 90.19 81 VAL A C 1
ATOM 653 O O . VAL A 1 81 ? -7.095 1.647 1.027 1.00 90.19 81 VAL A O 1
ATOM 656 N N . ARG A 1 82 ? -5.073 1.602 0.041 1.00 87.56 82 ARG A N 1
ATOM 657 C CA . ARG A 1 82 ? -5.450 2.370 -1.159 1.00 87.56 82 ARG A CA 1
ATOM 658 C C . ARG A 1 82 ? -4.884 1.692 -2.395 1.00 87.56 82 ARG A C 1
ATOM 660 O O . ARG A 1 82 ? -3.867 1.013 -2.286 1.00 87.56 82 ARG A O 1
ATOM 667 N N . ASN A 1 83 ? -5.497 1.952 -3.538 1.00 81.38 83 ASN A N 1
ATOM 668 C CA . ASN A 1 83 ? -4.921 1.620 -4.834 1.00 81.38 83 ASN A CA 1
ATOM 669 C C . ASN A 1 83 ? -3.628 2.439 -5.044 1.00 81.38 83 ASN A C 1
ATOM 671 O O . ASN A 1 83 ? -3.570 3.605 -4.645 1.00 81.38 83 ASN A O 1
ATOM 675 N N . GLY A 1 84 ? -2.577 1.830 -5.591 1.00 68.62 84 GLY A N 1
ATOM 676 C CA . GLY A 1 84 ? -1.311 2.490 -5.905 1.00 68.62 84 GLY A CA 1
ATOM 677 C C . GLY A 1 84 ? -1.371 3.439 -7.110 1.00 68.62 84 GLY A C 1
ATOM 678 O O . GLY A 1 84 ? -0.673 4.452 -7.088 1.00 68.62 84 GLY A O 1
ATOM 679 N N . ALA A 1 85 ? -2.230 3.193 -8.108 1.00 66.75 85 ALA A N 1
ATOM 680 C CA . ALA A 1 85 ? -2.268 3.975 -9.352 1.00 66.75 85 ALA A CA 1
ATOM 681 C C . ALA A 1 85 ? -2.919 5.360 -9.197 1.00 66.75 85 ALA A C 1
ATOM 683 O O . ALA A 1 85 ? -2.368 6.36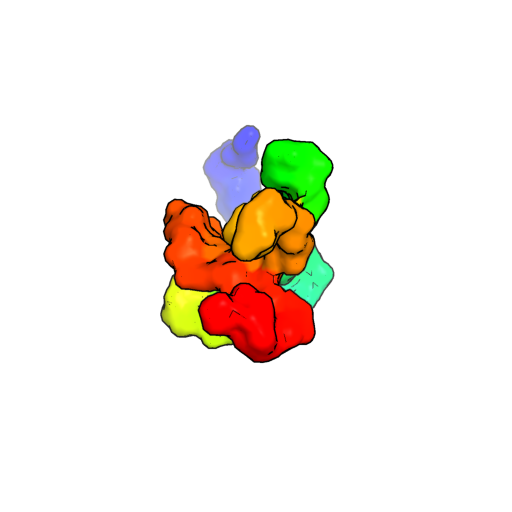5 -9.640 1.00 66.75 85 ALA A O 1
ATOM 684 N N . ASP A 1 86 ? -4.084 5.433 -8.555 1.00 67.19 86 ASP A N 1
ATOM 685 C CA . ASP A 1 86 ? -4.869 6.667 -8.393 1.00 67.19 86 ASP A CA 1
ATOM 686 C C . ASP A 1 86 ? -4.990 7.101 -6.928 1.00 67.19 86 ASP A C 1
ATOM 688 O O . ASP A 1 86 ? -5.632 8.106 -6.605 1.00 67.19 86 ASP A O 1
ATOM 692 N N . ASN A 1 87 ? -4.363 6.355 -6.011 1.00 66.38 87 ASN A N 1
ATOM 693 C CA . ASN A 1 87 ? -4.505 6.577 -4.584 1.00 66.38 87 ASN A CA 1
ATOM 694 C C . ASN A 1 87 ? -5.983 6.521 -4.125 1.00 66.38 87 ASN A C 1
ATOM 696 O O . ASN A 1 87 ? -6.326 7.072 -3.070 1.00 66.38 87 ASN A O 1
ATOM 700 N N . ALA A 1 88 ? -6.885 5.859 -4.852 1.00 74.75 88 ALA A N 1
ATOM 701 C CA . ALA A 1 88 ? -8.269 5.713 -4.424 1.00 74.75 88 ALA A CA 1
ATOM 702 C C . ALA A 1 88 ? -8.338 4.915 -3.120 1.00 74.75 88 ALA A C 1
ATOM 704 O O . ALA A 1 88 ? -7.626 3.930 -2.908 1.00 74.75 88 ALA A O 1
ATOM 705 N N . PHE A 1 89 ? -9.173 5.379 -2.192 1.00 83.06 89 PHE A N 1
ATOM 706 C CA . PHE A 1 89 ? -9.409 4.642 -0.960 1.00 83.06 89 PHE A CA 1
ATOM 707 C C . PHE A 1 89 ? -10.137 3.334 -1.282 1.00 83.06 89 PHE A C 1
ATOM 709 O O . PHE A 1 89 ? -11.203 3.372 -1.887 1.00 83.06 89 PHE A O 1
ATOM 716 N N . LEU A 1 90 ? -9.575 2.207 -0.839 1.00 84.81 90 LEU A N 1
ATOM 717 C CA . LEU A 1 90 ? -10.196 0.896 -1.008 1.00 84.81 90 LEU A CA 1
ATOM 718 C C . LEU A 1 90 ? -10.946 0.509 0.267 1.00 84.81 90 LEU A C 1
ATOM 720 O O . LEU A 1 90 ? -12.172 0.453 0.290 1.00 84.81 90 LEU A O 1
ATOM 724 N N . TYR A 1 91 ? -10.214 0.270 1.357 1.00 89.31 91 TYR A N 1
ATOM 725 C CA . TYR A 1 91 ? -10.800 -0.175 2.620 1.00 89.31 91 TYR A CA 1
ATOM 726 C C . TYR A 1 91 ? -9.869 0.054 3.818 1.00 89.31 91 TYR A C 1
ATOM 728 O O . TYR A 1 91 ? -8.699 0.430 3.698 1.00 89.31 91 TYR A O 1
ATOM 736 N N . TYR A 1 92 ? -10.420 -0.164 5.014 1.00 92.44 92 TYR A N 1
ATOM 737 C CA . TYR A 1 92 ? -9.660 -0.243 6.258 1.00 92.44 92 TYR A CA 1
ATOM 738 C C . TYR A 1 92 ? -9.619 -1.685 6.750 1.00 92.44 92 TYR A C 1
ATOM 740 O O . TYR A 1 92 ? -10.664 -2.326 6.854 1.00 92.44 92 TYR A O 1
ATOM 748 N N . CYS A 1 93 ? -8.440 -2.156 7.144 1.00 92.06 93 CYS A N 1
ATOM 749 C CA . CYS A 1 93 ? -8.298 -3.403 7.882 1.00 92.06 93 CYS A CA 1
ATOM 750 C C . CYS A 1 93 ? -8.225 -3.109 9.380 1.00 92.06 93 CYS A C 1
ATOM 752 O O . CYS A 1 93 ? -7.523 -2.199 9.843 1.00 92.06 93 CYS A O 1
ATOM 754 N N . TYR A 1 94 ? -8.939 -3.926 10.144 1.00 92.44 94 TYR A N 1
ATOM 755 C CA . TYR A 1 94 ? -8.991 -3.847 11.594 1.00 92.44 94 TYR A CA 1
ATOM 756 C C . TYR A 1 94 ? -8.431 -5.128 12.199 1.00 92.44 94 TYR A C 1
ATOM 758 O O . TYR A 1 94 ? -8.554 -6.206 11.623 1.00 92.44 94 TYR A O 1
ATOM 766 N N . ARG A 1 95 ? -7.857 -5.020 13.400 1.00 89.81 95 ARG A N 1
ATOM 767 C CA . ARG A 1 95 ? -7.261 -6.166 14.101 1.00 89.81 95 ARG A CA 1
ATOM 768 C C . ARG A 1 95 ? -8.278 -7.261 14.446 1.00 89.81 95 ARG A C 1
ATOM 770 O O . ARG A 1 95 ? -7.898 -8.414 14.596 1.00 89.81 95 ARG A O 1
ATOM 777 N N . THR A 1 96 ? -9.553 -6.909 14.615 1.00 91.50 96 THR A N 1
ATOM 778 C CA . THR A 1 96 ? -10.614 -7.863 14.964 1.00 91.50 96 THR A CA 1
ATOM 779 C C . THR A 1 96 ? -11.896 -7.561 14.195 1.00 91.50 96 THR A C 1
ATOM 781 O O . THR A 1 96 ? -12.181 -6.407 13.869 1.00 91.50 96 THR A O 1
ATOM 784 N N . LYS A 1 97 ? -12.726 -8.590 13.976 1.00 89.50 97 LYS A N 1
ATOM 785 C CA . LYS A 1 97 ? -14.040 -8.450 13.320 1.00 89.50 97 LYS A CA 1
ATOM 786 C C . LYS A 1 97 ? -14.975 -7.484 14.058 1.00 89.50 97 LYS A C 1
ATOM 788 O O . LYS A 1 97 ? -15.771 -6.810 13.423 1.00 89.50 97 LYS A O 1
ATOM 793 N N . LYS A 1 98 ? -14.863 -7.380 15.389 1.00 88.25 98 LYS A N 1
ATOM 794 C CA . LYS A 1 98 ? -15.672 -6.458 16.209 1.00 88.25 98 LYS A CA 1
ATOM 795 C C . LYS A 1 98 ? -15.424 -4.988 15.852 1.00 88.25 98 LYS A C 1
ATOM 797 O O . LYS A 1 98 ? -16.337 -4.184 15.968 1.00 88.25 98 LYS A O 1
ATOM 802 N N . LEU A 1 99 ? -14.204 -4.654 15.431 1.00 88.62 99 LEU A N 1
ATOM 803 C CA . LEU A 1 99 ? -13.822 -3.293 15.046 1.00 88.62 99 LEU A CA 1
ATOM 804 C C . LEU A 1 99 ? -14.210 -2.950 13.599 1.00 88.62 99 LEU A C 1
ATOM 806 O O . LEU A 1 99 ? -14.236 -1.776 13.251 1.00 88.62 99 LEU A O 1
ATOM 810 N N . ALA A 1 100 ? -14.491 -3.962 12.774 1.00 83.88 100 ALA A N 1
ATOM 811 C CA . ALA A 1 100 ? -14.927 -3.806 11.388 1.00 83.88 100 ALA A CA 1
ATOM 812 C C . ALA A 1 100 ? -16.453 -3.646 11.239 1.00 83.88 100 ALA A C 1
ATOM 814 O O . ALA A 1 100 ? -16.926 -3.465 10.121 1.00 83.88 100 ALA A O 1
ATOM 815 N N . LYS A 1 101 ? -17.198 -3.748 12.347 1.00 75.50 101 LYS A N 1
ATOM 816 C CA . LYS A 1 101 ? -18.652 -3.574 12.424 1.00 75.50 101 LYS A CA 1
ATOM 817 C C . LYS A 1 101 ? -19.020 -2.173 12.888 1.00 75.50 101 LYS A C 1
ATOM 819 O O . LYS A 1 101 ? -18.354 -1.683 13.833 1.00 75.50 101 LYS A O 1
#

pLDDT: mean 79.46, std 12.06, range [49.75, 93.12]

Sequence (101 aa):
MLSNKQTRKWTKKLAKADQESRFKLTKKVGTSQYEADDFKFHKSAGFTINGWLSSDNADSGHTYVTVKKKYKGSKIKTLRVRNGADNAFLYYCYRTKKLAK

Radius of gyration: 19.1 Å; chains: 1; bounding box: 40×30×47 Å

Foldseek 3Di:
DDDPVRVVVVVVVVVVVCVVVVNCVCVVVCVPPPQKDWDADPNWIKMWGFLVVVVHPVSFTKIWTWDWDDDPNDTDIWIWIAGNRPRHTDDIHDPDPVRVD

Secondary structure (DSSP, 8-state):
---HHHHHHHHHHHHHHHHHTTS-HHHHHHTTTSSEEEEEETTEEEEEE-HHHHT-TT---EEEEEEEEEETTEEEEEEEEEETTT--EEEEE-SSGGGG-